Protein AF-A0A3D2U5J0-F1 (afdb_monomer_lite)

Foldseek 3Di:
DDPDDPPPPPPPPPPVVVVVVVVVVVVVVVVVPPPPDDPVNVVVVVVVVVVVVVVVCVVVVHDDDDDDDPQVVQQVVCCVPPVHGD

pLDDT: mean 78.8, std 17.99, range [49.53, 98.12]

Secondary structure (DSSP, 8-state):
----SSSSTTSTTSHHHHHHHHHHHHHHHHHHTS----HHHHHHHHHHHHHHHHHHHHHTTPPPPPPPPHHHHHHHHHHHHHSS--

Sequence (86 aa):
MGTGRLEETGKLFRPAVIMSRCFLLWSLALLVRAPAVRADDIDDLAGRVDRLIEQRLLAETVTAAPVAGDAEFLRRVYLDLGGRIP

Structure (mmCIF, N/CA/C/O backbone):
data_AF-A0A3D2U5J0-F1
#
_entry.id   AF-A0A3D2U5J0-F1
#
loop_
_atom_site.group_PDB
_atom_site.id
_atom_site.type_symbol
_atom_site.label_atom_id
_atom_site.label_alt_id
_atom_site.label_comp_id
_atom_site.label_asym_id
_atom_site.label_entity_id
_atom_site.label_seq_id
_atom_site.pdbx_PDB_ins_code
_atom_site.Cartn_x
_atom_site.Cartn_y
_atom_site.Cartn_z
_atom_site.occupancy
_atom_site.B_iso_or_equiv
_atom_site.auth_seq_id
_atom_site.auth_comp_id
_atom_site.auth_asym_id
_atom_site.auth_atom_id
_atom_site.pdbx_PDB_model_num
ATOM 1 N N . MET A 1 1 ? 60.310 39.056 -42.878 1.00 50.47 1 MET A N 1
ATOM 2 C CA . MET A 1 1 ? 59.467 39.443 -41.725 1.00 50.47 1 MET A CA 1
ATOM 3 C C . MET A 1 1 ? 58.011 39.283 -42.149 1.00 50.47 1 MET A C 1
ATOM 5 O O . MET A 1 1 ? 57.498 40.148 -42.840 1.00 50.47 1 MET A O 1
ATOM 9 N N . GLY A 1 2 ? 57.394 38.123 -41.889 1.00 56.41 2 GLY A N 1
ATOM 10 C CA . GLY A 1 2 ? 56.040 37.843 -42.399 1.00 56.41 2 GLY A CA 1
ATOM 11 C C . GLY A 1 2 ? 55.543 36.393 -42.331 1.00 56.41 2 GLY A C 1
ATOM 12 O O . GLY A 1 2 ? 54.606 36.057 -43.042 1.00 56.41 2 GLY A O 1
ATOM 13 N N . THR A 1 3 ? 56.131 35.526 -41.506 1.00 54.62 3 THR A N 1
ATOM 14 C CA . THR A 1 3 ? 55.736 34.112 -41.358 1.00 54.62 3 THR A CA 1
ATOM 15 C C . THR A 1 3 ? 55.188 33.860 -39.955 1.00 54.62 3 THR A C 1
ATOM 17 O O . THR A 1 3 ? 55.844 33.261 -39.115 1.00 54.62 3 THR A O 1
ATOM 20 N N . GLY A 1 4 ? 53.993 34.380 -39.671 1.00 56.72 4 GLY A N 1
ATOM 21 C CA . GLY A 1 4 ? 53.386 34.240 -38.341 1.00 56.72 4 GLY A CA 1
ATOM 22 C C . GLY A 1 4 ? 51.880 34.482 -38.288 1.00 56.72 4 GLY A C 1
ATOM 23 O O . GLY A 1 4 ? 51.391 34.944 -37.268 1.00 56.72 4 GLY A O 1
ATOM 24 N N . ARG A 1 5 ? 51.137 34.252 -39.383 1.00 56.56 5 ARG A N 1
ATOM 25 C CA . ARG A 1 5 ? 49.686 34.536 -39.420 1.00 56.56 5 ARG A CA 1
ATOM 26 C C . ARG A 1 5 ? 48.787 33.355 -39.807 1.00 56.56 5 ARG A C 1
ATOM 28 O O . ARG A 1 5 ? 47.577 33.492 -39.720 1.00 56.56 5 ARG A O 1
ATOM 35 N N . LEU A 1 6 ? 49.326 32.197 -40.199 1.00 51.53 6 LEU A N 1
ATOM 36 C CA . LEU A 1 6 ? 48.496 31.085 -40.702 1.00 51.53 6 LEU A CA 1
ATOM 37 C C . LEU A 1 6 ? 48.344 29.888 -39.744 1.00 51.53 6 LEU A C 1
ATOM 39 O O . LEU A 1 6 ? 47.722 28.903 -40.119 1.00 51.53 6 LEU A O 1
ATOM 43 N N . GLU A 1 7 ? 48.847 29.959 -38.507 1.00 54.50 7 GLU A N 1
ATOM 44 C CA . GLU A 1 7 ? 48.793 28.822 -37.562 1.00 54.50 7 GLU A CA 1
ATOM 45 C C . GLU A 1 7 ? 47.630 28.877 -36.546 1.00 54.50 7 GLU A C 1
ATOM 47 O O . GLU A 1 7 ? 47.362 27.890 -35.858 1.00 54.50 7 GLU A O 1
ATOM 52 N N . GLU A 1 8 ? 46.905 29.995 -36.430 1.00 54.94 8 GLU A N 1
ATOM 53 C CA . GLU A 1 8 ? 45.919 30.171 -35.347 1.00 54.94 8 GLU A CA 1
ATOM 54 C C . GLU A 1 8 ? 44.486 29.728 -35.682 1.00 54.94 8 GLU A C 1
ATOM 56 O O . GLU A 1 8 ? 43.679 29.502 -34.779 1.00 54.94 8 GLU A O 1
ATOM 61 N N . THR A 1 9 ? 44.141 29.521 -36.952 1.00 53.59 9 THR A N 1
ATOM 62 C CA . THR A 1 9 ? 42.740 29.292 -37.355 1.00 53.59 9 THR A CA 1
ATOM 63 C C . THR A 1 9 ? 42.258 27.843 -37.198 1.00 53.59 9 THR A C 1
ATOM 65 O O . THR A 1 9 ? 41.057 27.589 -37.254 1.00 53.59 9 THR A O 1
ATOM 68 N N . GLY A 1 10 ? 43.152 26.880 -36.935 1.00 53.69 10 GLY A N 1
ATOM 69 C CA . GLY A 1 10 ? 42.809 25.452 -36.812 1.00 53.69 10 GLY A CA 1
ATOM 70 C C . GLY A 1 10 ? 42.444 24.965 -35.401 1.00 53.69 10 GLY A C 1
ATOM 71 O O . GLY A 1 10 ? 41.998 23.827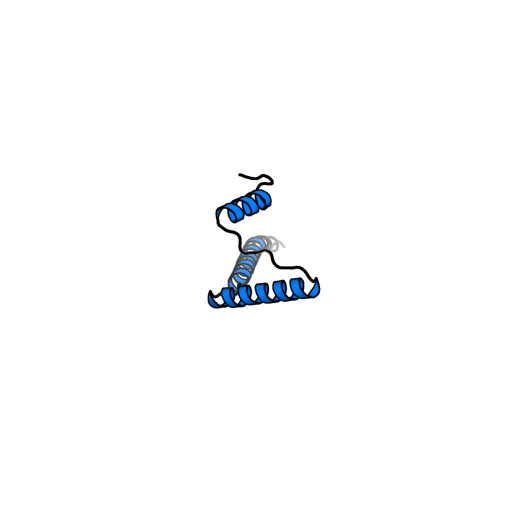 -35.235 1.00 53.69 10 GLY A O 1
ATOM 72 N N . LYS A 1 11 ? 42.640 25.793 -34.364 1.00 53.53 11 LYS A N 1
ATOM 73 C CA . LYS A 1 11 ? 42.470 25.381 -32.954 1.00 53.53 11 LYS A CA 1
ATOM 74 C C . LYS A 1 11 ? 41.110 25.754 -32.360 1.00 53.53 11 LYS A C 1
ATOM 76 O O . LYS A 1 11 ? 40.684 25.124 -31.396 1.00 53.53 11 LYS A O 1
ATOM 81 N N . LEU A 1 12 ? 40.393 26.707 -32.957 1.00 54.06 12 LEU A N 1
ATOM 82 C CA . LEU A 1 12 ? 39.160 27.241 -32.369 1.00 54.06 12 LEU A CA 1
ATOM 83 C C . LEU A 1 12 ? 37.894 26.412 -32.660 1.00 54.06 12 LEU A C 1
ATOM 85 O O . LEU A 1 12 ? 36.897 26.575 -31.967 1.00 54.06 12 LEU A O 1
ATOM 89 N N . PHE A 1 13 ? 37.919 25.497 -33.640 1.00 49.53 13 PHE A N 1
ATOM 90 C CA . PHE A 1 13 ? 36.729 24.728 -34.055 1.00 49.53 13 PHE A CA 1
ATOM 91 C C . PHE A 1 13 ? 36.643 23.302 -33.472 1.00 49.53 13 PHE A C 1
ATOM 93 O O . PHE A 1 13 ? 35.781 22.511 -33.845 1.00 49.53 13 PHE A O 1
ATOM 100 N N . ARG A 1 14 ? 37.525 22.941 -32.531 1.00 53.06 14 ARG A N 1
ATOM 101 C CA . ARG A 1 14 ? 37.510 21.625 -31.861 1.00 53.06 14 ARG A CA 1
ATOM 102 C C . ARG A 1 14 ? 36.761 21.536 -30.512 1.00 53.06 14 ARG A C 1
ATOM 104 O O . ARG A 1 14 ? 36.523 20.400 -30.104 1.00 53.06 14 ARG A O 1
ATOM 111 N N . PRO A 1 15 ? 36.341 22.613 -29.806 1.00 51.75 15 PRO A N 1
ATOM 112 C CA . PRO A 1 15 ? 35.756 22.451 -28.471 1.00 51.75 15 PRO A CA 1
ATOM 113 C C . PRO A 1 15 ? 34.306 21.947 -28.509 1.00 51.75 15 PRO A C 1
ATOM 115 O O . PRO A 1 15 ? 33.909 21.191 -27.630 1.00 51.75 15 PRO A O 1
ATOM 118 N N . ALA A 1 16 ? 33.525 22.283 -29.544 1.00 52.03 16 ALA A N 1
ATOM 119 C CA . ALA A 1 16 ? 32.103 21.928 -29.610 1.00 52.03 16 ALA A CA 1
ATOM 120 C C . ALA A 1 16 ? 31.861 20.411 -29.759 1.00 52.03 16 ALA A C 1
ATOM 122 O O . ALA A 1 16 ? 30.983 19.849 -29.106 1.00 52.03 16 ALA A O 1
ATOM 123 N N . VAL A 1 17 ? 32.677 19.720 -30.564 1.00 52.34 17 VAL A N 1
ATOM 124 C CA . VAL A 1 17 ? 32.558 18.263 -30.768 1.00 52.34 17 VAL A CA 1
ATOM 125 C C . VAL A 1 17 ? 33.081 17.486 -29.556 1.00 52.34 17 VAL A C 1
ATOM 127 O O . VAL A 1 17 ? 32.510 16.462 -29.188 1.00 52.34 17 VAL A O 1
ATOM 130 N N . ILE A 1 18 ? 34.135 17.978 -28.898 1.00 57.81 18 ILE A N 1
ATOM 131 C CA . ILE A 1 18 ? 34.680 17.362 -27.678 1.00 57.81 18 ILE A CA 1
ATOM 132 C C . ILE A 1 18 ? 33.683 17.514 -26.522 1.00 57.81 18 ILE A C 1
ATOM 134 O O . ILE A 1 18 ? 33.413 16.540 -25.824 1.00 57.81 18 ILE A O 1
ATOM 138 N N . MET A 1 19 ? 33.052 18.684 -26.385 1.00 57.31 19 MET A N 1
ATOM 139 C CA . MET A 1 19 ? 32.021 18.931 -25.374 1.00 57.31 19 MET A CA 1
ATOM 140 C C . MET A 1 19 ? 30.781 18.053 -25.594 1.00 57.31 19 MET A C 1
ATOM 142 O O . MET A 1 19 ? 30.275 17.468 -24.643 1.00 57.31 19 MET A O 1
ATOM 146 N N . SER A 1 20 ? 30.346 17.880 -26.849 1.00 63.66 20 SER A N 1
ATOM 147 C CA . SER A 1 20 ? 29.219 17.008 -27.217 1.00 63.66 20 SER A CA 1
ATOM 148 C C . SER A 1 20 ? 29.497 15.525 -26.933 1.00 63.66 20 SER A C 1
ATOM 150 O O . SER A 1 20 ? 28.640 14.822 -26.400 1.00 63.66 20 SER A O 1
ATOM 152 N N . ARG A 1 21 ? 30.725 15.048 -27.185 1.00 65.25 21 ARG A N 1
ATOM 153 C CA . ARG A 1 21 ? 31.136 13.668 -26.870 1.00 65.25 21 ARG A CA 1
ATOM 154 C C . ARG A 1 21 ? 31.278 13.435 -25.371 1.00 65.25 21 ARG A C 1
ATOM 156 O O . ARG A 1 21 ? 30.854 12.390 -24.897 1.00 65.25 21 ARG A O 1
ATOM 163 N N . CYS A 1 22 ? 31.816 14.397 -24.625 1.00 67.44 22 CYS A N 1
ATOM 164 C CA . CYS A 1 22 ? 31.851 14.327 -23.166 1.00 67.44 22 CYS A CA 1
ATOM 165 C C . CYS A 1 22 ? 30.437 14.326 -22.580 1.00 67.44 22 CYS A C 1
ATOM 167 O O . CYS A 1 22 ? 30.171 13.547 -21.675 1.00 67.44 22 CYS A O 1
ATOM 169 N N . PHE A 1 23 ? 29.516 15.121 -23.133 1.00 67.38 23 PHE A N 1
ATOM 170 C CA . PHE A 1 23 ? 28.123 15.153 -22.690 1.00 67.38 23 PHE A CA 1
ATOM 171 C C . PHE A 1 23 ? 27.384 13.845 -23.012 1.00 67.38 23 PHE A C 1
ATOM 173 O O . PHE A 1 23 ? 26.706 13.301 -22.143 1.00 67.38 23 PHE A O 1
ATOM 180 N N . LEU A 1 24 ? 27.587 13.276 -24.209 1.00 70.06 24 LEU A N 1
ATOM 181 C CA . LEU A 1 24 ? 27.053 11.956 -24.562 1.00 70.06 24 LEU A CA 1
ATOM 182 C C . LEU A 1 24 ? 27.628 10.850 -23.670 1.00 70.06 24 LEU A C 1
ATOM 184 O O . LEU A 1 24 ? 26.871 10.028 -23.165 1.00 70.06 24 LEU A O 1
ATOM 188 N N . LEU A 1 25 ? 28.940 10.848 -23.423 1.00 74.00 25 LEU A N 1
ATOM 189 C CA . LEU A 1 25 ? 29.587 9.872 -22.540 1.00 74.00 25 LEU A CA 1
ATOM 190 C C . LEU A 1 25 ? 29.127 10.021 -21.085 1.00 74.00 25 LEU A C 1
ATOM 192 O O . LEU A 1 25 ? 28.953 9.015 -20.405 1.00 74.00 25 LEU A O 1
ATOM 196 N N . TRP A 1 26 ? 28.874 11.246 -20.620 1.00 71.94 26 TRP A N 1
ATOM 197 C CA . TRP A 1 26 ? 28.342 11.500 -19.281 1.00 71.94 26 TRP A CA 1
ATOM 198 C C . TRP A 1 26 ? 26.880 11.053 -19.160 1.00 71.94 26 TRP A C 1
ATOM 200 O O . TRP A 1 26 ? 26.520 10.389 -18.191 1.00 71.94 26 TRP A O 1
ATOM 210 N N . SER A 1 27 ? 26.058 11.310 -20.183 1.00 68.19 27 SER A N 1
ATOM 211 C CA . SER A 1 27 ? 24.677 10.814 -20.243 1.00 68.19 27 SER A CA 1
ATOM 212 C C . SER A 1 27 ? 24.603 9.281 -20.315 1.00 68.19 27 SER A C 1
ATOM 214 O O . SER A 1 27 ? 23.789 8.670 -19.627 1.00 68.19 27 SER A O 1
ATOM 216 N N . LEU A 1 28 ? 25.505 8.642 -21.068 1.00 69.94 28 LEU A N 1
ATOM 217 C CA . LEU A 1 28 ? 25.593 7.186 -21.173 1.00 69.94 28 LEU A CA 1
ATOM 218 C C . LEU A 1 28 ? 26.105 6.557 -19.868 1.00 69.94 28 LEU A C 1
ATOM 220 O O . LEU A 1 28 ? 25.594 5.524 -19.444 1.00 69.94 28 LEU A O 1
ATOM 224 N N . ALA A 1 29 ? 27.063 7.201 -19.195 1.00 72.31 29 ALA A N 1
ATOM 225 C CA . ALA A 1 29 ? 27.530 6.787 -17.874 1.00 72.31 29 ALA A CA 1
ATOM 226 C C . ALA A 1 29 ? 26.432 6.903 -16.801 1.00 72.31 29 ALA A C 1
ATOM 228 O O . ALA A 1 29 ? 26.366 6.052 -15.914 1.00 72.31 29 ALA A O 1
ATOM 229 N N . LEU A 1 30 ? 25.548 7.906 -16.895 1.00 64.06 30 LEU A N 1
ATOM 230 C CA . LEU A 1 30 ? 24.355 7.990 -16.046 1.00 64.06 30 LEU A CA 1
ATOM 231 C C . LEU A 1 30 ? 23.386 6.831 -16.314 1.00 64.06 30 LEU A C 1
ATOM 233 O O . LEU A 1 30 ? 22.848 6.262 -15.368 1.00 64.06 30 LEU A O 1
ATOM 237 N N . LEU A 1 31 ? 23.196 6.452 -17.581 1.00 60.69 31 LEU A N 1
ATOM 238 C CA . LEU A 1 31 ? 22.260 5.390 -17.958 1.00 60.69 31 LEU A CA 1
ATOM 239 C C . LEU A 1 31 ? 22.740 3.993 -17.525 1.00 60.69 31 LEU A C 1
ATOM 241 O O . LEU A 1 31 ? 21.938 3.177 -17.084 1.00 60.69 31 LEU A O 1
ATOM 245 N N . VAL A 1 32 ? 24.052 3.735 -17.572 1.00 62.78 32 VAL A N 1
ATOM 246 C CA . VAL A 1 32 ? 24.668 2.474 -17.099 1.00 62.78 32 VAL A CA 1
ATOM 247 C C . VAL A 1 32 ? 24.575 2.310 -15.576 1.00 62.78 32 VAL A C 1
ATOM 249 O O . VAL A 1 32 ? 24.706 1.204 -15.058 1.00 62.78 32 VAL A O 1
ATOM 252 N N . ARG A 1 33 ? 24.340 3.399 -14.838 1.00 57.28 33 ARG A N 1
ATOM 253 C CA . ARG A 1 33 ? 24.311 3.399 -13.371 1.00 57.28 33 ARG A CA 1
ATOM 254 C C . ARG A 1 33 ? 22.925 3.143 -12.778 1.00 57.28 33 ARG A C 1
ATOM 256 O O . ARG A 1 33 ? 22.800 3.126 -11.555 1.00 57.28 33 ARG A O 1
ATOM 263 N N . ALA A 1 34 ? 21.903 2.939 -13.609 1.00 62.84 34 ALA A N 1
ATOM 264 C CA . ALA A 1 34 ? 20.597 2.525 -13.122 1.00 62.84 34 ALA A CA 1
ATOM 265 C C . ALA A 1 34 ? 20.712 1.111 -12.519 1.00 62.84 34 ALA A C 1
ATOM 267 O O . ALA A 1 34 ? 21.127 0.189 -13.228 1.00 62.84 34 ALA A O 1
ATOM 268 N N . PRO A 1 35 ? 20.392 0.911 -11.227 1.00 65.25 35 PRO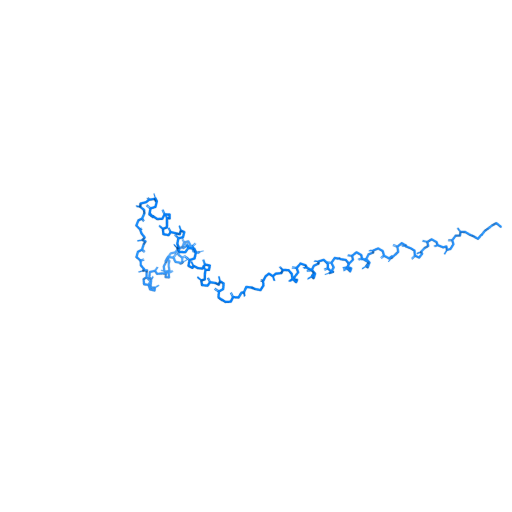 A N 1
ATOM 269 C CA . PRO A 1 35 ? 20.318 -0.433 -10.680 1.00 65.25 35 PRO A CA 1
ATOM 270 C C . PRO A 1 35 ? 19.259 -1.207 -11.468 1.00 65.25 35 PRO A C 1
ATOM 272 O O . PRO A 1 35 ? 18.153 -0.712 -11.689 1.00 65.25 35 PRO A O 1
ATOM 275 N N . ALA A 1 36 ? 19.609 -2.407 -11.924 1.00 67.12 36 ALA A N 1
ATOM 276 C CA . ALA A 1 36 ? 18.636 -3.311 -12.512 1.00 67.12 36 ALA A CA 1
ATOM 277 C C . ALA A 1 36 ? 17.657 -3.720 -11.405 1.00 67.12 36 ALA A C 1
ATOM 279 O O . ALA A 1 36 ? 18.014 -4.531 -10.556 1.00 67.12 36 ALA A O 1
ATOM 280 N N . VAL A 1 37 ? 16.461 -3.124 -11.392 1.00 65.44 37 VAL A N 1
ATOM 281 C CA . VAL A 1 37 ? 15.367 -3.534 -10.504 1.00 65.44 37 VAL A CA 1
ATOM 282 C C . VAL A 1 37 ? 15.014 -4.972 -10.867 1.00 65.44 37 VAL A C 1
ATOM 284 O O . VAL A 1 37 ? 14.561 -5.235 -11.986 1.00 65.44 37 VAL A O 1
ATOM 287 N N . ARG A 1 38 ? 15.286 -5.915 -9.964 1.00 69.00 38 ARG A N 1
ATOM 288 C CA . ARG A 1 38 ? 14.879 -7.311 -10.134 1.00 69.00 38 ARG A CA 1
ATOM 289 C C . ARG A 1 38 ? 13.458 -7.477 -9.611 1.00 69.00 38 ARG A C 1
ATOM 291 O O . ARG A 1 38 ? 13.036 -6.760 -8.715 1.00 69.00 38 ARG A O 1
ATOM 298 N N . ALA A 1 39 ? 12.714 -8.421 -10.182 1.00 63.47 39 ALA A N 1
ATOM 299 C CA . ALA A 1 39 ? 11.342 -8.694 -9.755 1.00 63.47 39 ALA A CA 1
ATOM 300 C C . ALA A 1 39 ? 11.269 -9.084 -8.265 1.00 63.47 39 ALA A C 1
ATOM 302 O O . ALA A 1 39 ? 10.388 -8.593 -7.570 1.00 63.47 39 ALA A O 1
ATOM 303 N N . ASP A 1 40 ? 12.251 -9.848 -7.768 1.00 65.31 40 ASP A N 1
ATOM 304 C CA . ASP A 1 40 ? 12.362 -10.215 -6.346 1.00 65.31 40 ASP A CA 1
ATOM 305 C C . ASP A 1 40 ? 12.485 -8.983 -5.421 1.00 65.31 40 ASP A C 1
ATOM 307 O O . ASP A 1 40 ? 12.021 -9.012 -4.285 1.00 65.31 40 ASP A O 1
ATOM 311 N N . ASP A 1 41 ? 13.030 -7.860 -5.913 1.00 78.56 41 ASP A N 1
ATOM 312 C CA . ASP A 1 41 ? 13.148 -6.622 -5.128 1.00 78.56 41 ASP A CA 1
ATOM 313 C C . ASP A 1 41 ? 11.780 -5.952 -4.887 1.00 78.56 41 ASP A C 1
ATOM 315 O O . ASP A 1 41 ? 11.634 -5.157 -3.955 1.00 78.56 41 ASP A O 1
ATOM 319 N N . ILE A 1 42 ? 10.780 -6.224 -5.736 1.00 86.88 42 ILE A N 1
ATOM 320 C CA . ILE A 1 42 ? 9.470 -5.560 -5.677 1.00 86.88 42 ILE A CA 1
ATOM 321 C C . ILE A 1 42 ? 8.637 -6.111 -4.522 1.00 86.88 42 ILE A C 1
ATOM 323 O O . ILE A 1 42 ? 8.060 -5.320 -3.775 1.00 86.88 42 ILE A O 1
ATOM 327 N N . ASP A 1 43 ? 8.602 -7.431 -4.344 1.00 89.25 43 ASP A N 1
ATOM 328 C CA . ASP A 1 43 ? 7.836 -8.062 -3.263 1.00 89.25 43 ASP A CA 1
ATOM 329 C C . ASP A 1 43 ? 8.428 -7.711 -1.892 1.00 89.25 43 ASP A C 1
ATOM 331 O O . ASP A 1 43 ? 7.702 -7.348 -0.962 1.00 89.25 43 ASP A O 1
ATOM 335 N N . ASP A 1 44 ? 9.759 -7.708 -1.781 1.00 89.94 44 ASP A N 1
ATOM 336 C CA . ASP A 1 44 ? 10.461 -7.285 -0.566 1.00 89.94 44 ASP A CA 1
ATOM 337 C C . ASP A 1 44 ? 10.203 -5.807 -0.238 1.00 89.94 44 ASP A C 1
ATOM 339 O O . ASP A 1 44 ? 10.017 -5.433 0.931 1.00 89.94 44 ASP A O 1
ATOM 343 N N . LEU A 1 45 ? 10.164 -4.953 -1.267 1.00 91.06 45 LEU A N 1
ATOM 344 C CA . LEU A 1 45 ? 9.821 -3.543 -1.124 1.00 91.06 45 LEU A CA 1
ATOM 345 C C . LEU A 1 45 ? 8.364 -3.362 -0.690 1.00 91.06 45 LEU A C 1
ATOM 347 O O . LEU A 1 45 ? 8.115 -2.606 0.252 1.00 91.06 45 LEU A O 1
ATOM 351 N N . ALA A 1 46 ? 7.424 -4.054 -1.332 1.00 93.19 46 ALA A N 1
ATOM 352 C CA . ALA A 1 46 ? 6.007 -4.010 -0.986 1.00 93.19 46 ALA A CA 1
ATOM 353 C C . ALA A 1 46 ? 5.795 -4.446 0.470 1.00 93.19 46 ALA A C 1
ATOM 355 O O . ALA A 1 46 ? 5.256 -3.683 1.272 1.00 93.19 46 ALA A O 1
ATOM 356 N N . GLY A 1 47 ? 6.373 -5.583 0.867 1.00 95.12 47 GLY A N 1
ATOM 357 C CA . GLY A 1 47 ? 6.303 -6.061 2.246 1.00 95.12 47 GLY A CA 1
ATOM 358 C C . GLY A 1 47 ? 6.950 -5.103 3.254 1.00 95.12 47 GLY A C 1
ATOM 359 O O . GLY A 1 47 ? 6.519 -5.016 4.406 1.00 95.12 47 GLY A O 1
ATOM 360 N N . ARG A 1 48 ? 7.978 -4.340 2.857 1.00 95.38 48 ARG A N 1
ATOM 361 C CA . ARG A 1 48 ? 8.533 -3.271 3.702 1.00 95.38 48 ARG A CA 1
ATOM 362 C C . ARG A 1 48 ? 7.557 -2.108 3.865 1.00 95.38 48 ARG A C 1
ATOM 364 O O . ARG A 1 48 ? 7.466 -1.579 4.973 1.00 95.38 48 ARG A O 1
ATOM 371 N N . VAL A 1 49 ? 6.875 -1.699 2.799 1.00 96.25 49 VAL A N 1
ATOM 372 C CA . VAL A 1 49 ? 5.865 -0.633 2.845 1.00 96.25 49 VAL A CA 1
ATOM 373 C C . VAL A 1 49 ? 4.707 -1.043 3.754 1.00 96.25 49 VAL A C 1
ATOM 375 O O . VAL A 1 49 ? 4.368 -0.280 4.658 1.00 96.25 49 VAL A O 1
ATOM 378 N N . ASP A 1 50 ? 4.193 -2.264 3.608 1.00 96.12 50 ASP A N 1
ATOM 379 C CA . ASP A 1 50 ? 3.089 -2.778 4.427 1.00 96.12 50 ASP A CA 1
ATOM 380 C C . ASP A 1 50 ? 3.424 -2.753 5.923 1.00 96.12 50 ASP A C 1
ATOM 382 O O . ASP A 1 50 ? 2.657 -2.223 6.730 1.00 96.12 50 ASP A O 1
ATOM 386 N N . ARG A 1 51 ? 4.626 -3.220 6.298 1.00 97.56 51 ARG A N 1
ATOM 387 C CA . ARG A 1 51 ? 5.101 -3.172 7.693 1.00 97.56 51 ARG A CA 1
ATOM 388 C C . ARG A 1 51 ? 5.144 -1.749 8.250 1.00 97.56 51 ARG A C 1
ATOM 390 O O . ARG A 1 51 ? 4.808 -1.535 9.412 1.00 97.56 51 ARG A O 1
ATOM 397 N N . LEU A 1 52 ? 5.581 -0.775 7.451 1.00 98.12 52 LEU A N 1
ATOM 398 C CA . LEU A 1 52 ? 5.653 0.624 7.886 1.00 98.12 52 LEU A CA 1
ATOM 399 C C . LEU A 1 52 ? 4.259 1.235 8.069 1.00 98.12 52 LEU A C 1
ATOM 401 O O . LEU A 1 52 ? 4.055 2.002 9.012 1.00 98.12 52 LEU A O 1
ATOM 405 N N . ILE A 1 53 ? 3.309 0.894 7.196 1.00 97.12 53 ILE A N 1
ATOM 406 C CA . ILE A 1 53 ? 1.913 1.331 7.312 1.00 97.12 53 ILE A CA 1
ATOM 407 C C . ILE A 1 53 ? 1.290 0.748 8.583 1.00 97.12 53 ILE A C 1
ATOM 409 O O . ILE A 1 53 ? 0.736 1.498 9.384 1.00 97.12 53 ILE A O 1
ATOM 413 N N . GLU A 1 54 ? 1.439 -0.557 8.821 1.00 96.94 54 GLU A N 1
ATOM 414 C CA . GLU A 1 54 ? 0.899 -1.219 10.014 1.00 96.94 54 GLU A CA 1
ATOM 415 C C . GLU A 1 54 ? 1.465 -0.620 11.309 1.00 96.94 54 GLU A C 1
ATOM 417 O O . GLU A 1 54 ? 0.712 -0.287 12.227 1.00 96.94 54 GLU A O 1
ATOM 422 N N . GLN A 1 55 ? 2.780 -0.384 11.362 1.00 97.75 55 GLN A N 1
ATOM 423 C CA . GLN A 1 55 ? 3.421 0.278 12.503 1.00 97.75 55 GLN A CA 1
ATOM 424 C C . GLN A 1 55 ? 2.820 1.657 12.793 1.00 97.75 55 GLN A C 1
ATOM 426 O O . GLN A 1 55 ? 2.636 2.015 13.958 1.00 97.75 55 GLN A O 1
ATOM 431 N N . ARG A 1 56 ? 2.513 2.435 11.750 1.00 97.81 56 ARG A N 1
ATOM 432 C CA . ARG A 1 56 ? 1.910 3.766 11.893 1.00 97.81 56 ARG A CA 1
ATOM 433 C C . ARG A 1 56 ? 0.460 3.698 12.344 1.00 97.81 56 ARG A C 1
ATOM 435 O O . ARG A 1 56 ? 0.100 4.424 13.263 1.00 97.81 56 ARG A O 1
ATOM 442 N N . LEU A 1 57 ? -0.332 2.796 11.771 1.00 98.12 57 LEU A N 1
ATOM 443 C CA . LEU A 1 57 ? -1.716 2.571 12.190 1.00 98.12 57 LEU A CA 1
ATOM 444 C C . LEU A 1 57 ? -1.794 2.219 13.681 1.00 98.12 57 LEU A C 1
ATOM 446 O O . LEU A 1 57 ? -2.584 2.813 14.412 1.00 98.12 57 LEU A O 1
ATOM 450 N N . LEU A 1 58 ? -0.919 1.323 14.151 1.00 97.06 58 LEU A N 1
ATOM 451 C 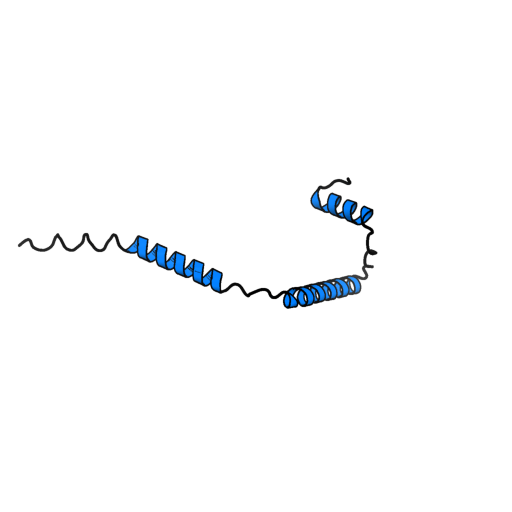CA . LEU A 1 58 ? -0.826 0.963 15.567 1.00 97.06 58 LEU A CA 1
ATOM 452 C C . LEU A 1 58 ? -0.404 2.149 16.441 1.00 97.06 58 LEU A C 1
ATOM 454 O O . LEU A 1 58 ? -1.043 2.414 17.457 1.00 97.06 58 LEU A O 1
ATOM 458 N N . ALA A 1 59 ? 0.647 2.875 16.046 1.00 97.94 59 ALA A N 1
ATOM 459 C CA . ALA A 1 59 ? 1.146 4.025 16.801 1.00 97.94 59 ALA A CA 1
ATOM 460 C C . ALA A 1 59 ? 0.101 5.147 16.926 1.00 97.94 59 ALA A C 1
ATOM 462 O O . ALA A 1 59 ? 0.024 5.814 17.955 1.00 97.94 59 ALA A O 1
ATOM 463 N N . GLU A 1 60 ? -0.714 5.338 15.891 1.00 98.06 60 GLU A N 1
ATOM 464 C CA . GLU A 1 60 ? -1.746 6.375 15.828 1.00 98.06 60 GLU A CA 1
ATOM 465 C C . GLU A 1 60 ? -3.118 5.873 16.314 1.00 98.06 60 GLU A C 1
ATOM 467 O O . GLU A 1 60 ? -4.077 6.639 16.352 1.00 98.06 60 GLU A O 1
ATOM 472 N N . THR A 1 61 ? -3.221 4.607 16.744 1.00 97.25 61 THR A N 1
ATOM 473 C CA . THR A 1 61 ? -4.484 3.964 17.167 1.00 97.25 61 THR A CA 1
ATOM 474 C C . THR A 1 61 ? -5.572 4.043 16.083 1.00 97.25 61 THR A C 1
ATOM 476 O O . THR A 1 61 ? -6.767 4.167 16.359 1.00 97.25 61 THR A O 1
ATOM 479 N N . VAL A 1 62 ? -5.162 3.976 14.818 1.00 97.44 62 VAL A N 1
ATOM 480 C CA . VAL A 1 62 ? -6.054 4.010 13.660 1.00 97.44 62 VAL A CA 1
ATOM 481 C C . VAL A 1 62 ? -6.389 2.581 13.255 1.00 97.44 62 VAL A C 1
ATOM 483 O O . VAL A 1 62 ? -5.512 1.755 13.017 1.00 97.44 62 VAL A O 1
ATOM 486 N N . THR A 1 63 ? -7.683 2.283 13.149 1.00 95.3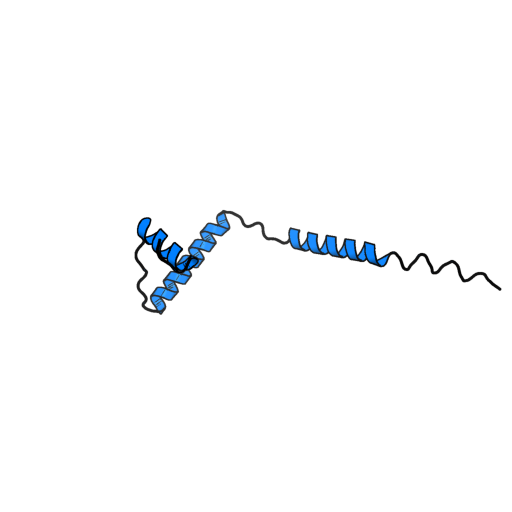1 63 THR A N 1
ATOM 487 C CA . THR A 1 63 ? -8.143 0.994 12.622 1.00 95.31 63 THR A CA 1
ATOM 488 C C . THR A 1 63 ? -8.030 0.996 11.100 1.00 95.31 63 THR A C 1
ATOM 490 O O . THR A 1 63 ? -8.534 1.909 10.445 1.00 95.31 63 THR A O 1
ATOM 493 N N . ALA A 1 64 ? -7.381 -0.026 10.537 1.00 93.62 64 ALA A N 1
ATOM 494 C CA . ALA A 1 64 ? -7.281 -0.197 9.092 1.00 93.62 64 ALA A CA 1
ATOM 495 C C . ALA A 1 64 ? -8.674 -0.288 8.450 1.00 93.62 64 ALA A C 1
ATOM 497 O O . ALA A 1 64 ? -9.584 -0.922 8.989 1.00 93.62 64 ALA A O 1
ATOM 498 N N . ALA A 1 65 ? -8.832 0.321 7.274 1.00 90.75 65 ALA A N 1
ATOM 499 C CA . ALA A 1 65 ? -10.053 0.157 6.500 1.00 90.75 65 ALA A CA 1
ATOM 500 C C . ALA A 1 65 ? -10.199 -1.312 6.053 1.00 90.75 65 ALA A C 1
ATOM 502 O O . ALA A 1 65 ? -9.199 -1.940 5.693 1.00 90.75 65 ALA A O 1
ATOM 503 N N . PRO A 1 66 ? -11.424 -1.865 6.036 1.00 91.69 66 PRO A N 1
ATOM 504 C CA . PRO A 1 66 ? -11.651 -3.196 5.491 1.00 91.69 66 PRO A CA 1
ATOM 505 C C . PRO A 1 66 ? -11.304 -3.237 3.998 1.00 91.69 66 PRO A C 1
ATOM 507 O O . PRO A 1 66 ? -11.357 -2.216 3.304 1.00 91.69 66 PRO A O 1
ATOM 510 N N .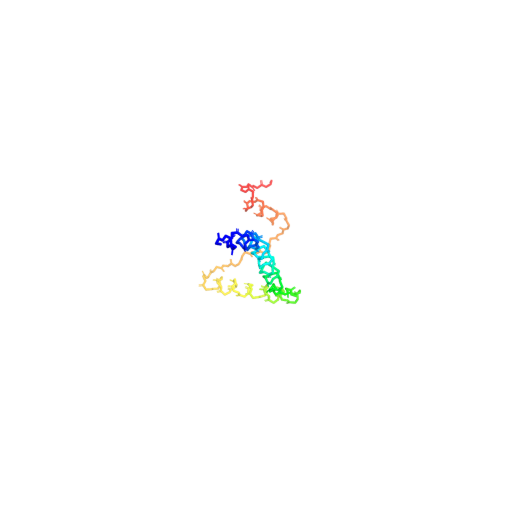 VAL A 1 67 ? -10.985 -4.436 3.505 1.00 93.38 67 VAL A N 1
ATOM 511 C CA . VAL A 1 67 ? -10.754 -4.674 2.076 1.00 93.38 67 VAL A CA 1
ATOM 512 C C . VAL A 1 67 ? -12.020 -4.311 1.306 1.00 93.38 67 VAL A C 1
ATOM 514 O O . VAL A 1 67 ? -13.096 -4.849 1.567 1.00 93.38 67 VAL A O 1
ATOM 517 N N . ALA A 1 68 ? -11.885 -3.376 0.371 1.00 95.94 68 ALA A N 1
ATOM 518 C CA . ALA A 1 68 ? -12.983 -2.952 -0.482 1.00 95.94 68 ALA A CA 1
ATOM 519 C C . ALA A 1 68 ? -13.276 -4.022 -1.542 1.00 95.94 68 ALA A C 1
ATOM 521 O O . ALA A 1 68 ? -12.358 -4.619 -2.103 1.00 95.94 68 ALA A O 1
ATOM 522 N N . GLY A 1 69 ? -14.555 -4.221 -1.856 1.00 97.31 69 GLY A N 1
ATOM 523 C CA . GLY A 1 69 ? -14.948 -4.953 -3.063 1.00 97.31 69 GLY A CA 1
ATOM 524 C C . GLY A 1 69 ? -14.810 -4.086 -4.319 1.00 97.31 69 GLY A C 1
ATOM 525 O O . GLY A 1 69 ? -14.732 -2.861 -4.223 1.00 97.31 69 GLY A O 1
ATOM 526 N N . ASP A 1 70 ? -14.861 -4.698 -5.501 1.00 96.81 70 ASP A N 1
ATOM 527 C CA . ASP A 1 70 ? -14.598 -4.036 -6.792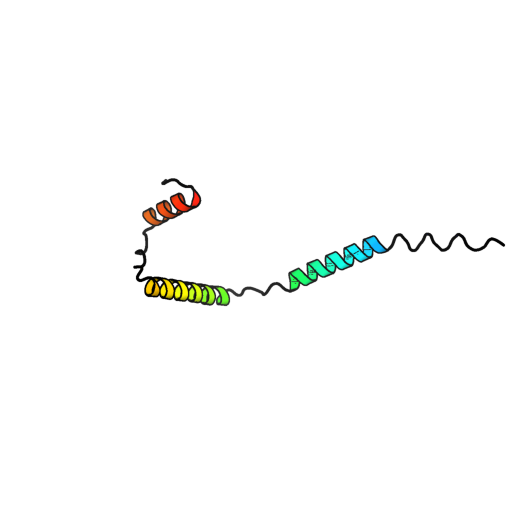 1.00 96.81 70 ASP A CA 1
ATOM 528 C C . ASP A 1 70 ? -15.397 -2.738 -7.003 1.00 96.81 70 ASP A C 1
ATOM 530 O O . ASP A 1 70 ? -14.840 -1.697 -7.351 1.00 96.81 70 ASP A O 1
ATOM 534 N N . ALA A 1 71 ? -16.708 -2.763 -6.741 1.00 95.81 71 ALA A N 1
ATOM 535 C CA . ALA A 1 71 ? -17.572 -1.593 -6.916 1.00 95.81 71 ALA A CA 1
ATOM 536 C C . ALA A 1 71 ? -17.249 -0.453 -5.933 1.00 95.81 71 ALA A C 1
ATOM 538 O O . ALA A 1 71 ? -17.454 0.723 -6.234 1.00 95.81 71 ALA A O 1
ATOM 539 N N . GLU A 1 72 ? -16.778 -0.775 -4.731 1.00 95.81 72 GLU A N 1
ATOM 540 C CA . GLU A 1 72 ? -16.335 0.232 -3.769 1.00 95.81 72 GLU A CA 1
ATOM 541 C C . GLU A 1 72 ? -14.947 0.762 -4.128 1.00 95.81 72 GLU A C 1
ATOM 543 O O . GLU A 1 72 ? -14.738 1.975 -4.109 1.00 95.81 72 GLU A O 1
ATOM 548 N N . PHE A 1 73 ? -14.037 -0.127 -4.524 1.00 95.38 73 PHE A N 1
ATOM 549 C CA . PHE A 1 73 ? -12.700 0.225 -4.978 1.00 95.38 73 PHE A CA 1
ATOM 550 C C . PHE A 1 73 ? -12.752 1.218 -6.142 1.00 95.38 73 PHE A C 1
ATOM 552 O O . PHE A 1 73 ? -12.154 2.290 -6.060 1.00 95.38 73 PHE A O 1
ATOM 559 N N . LEU A 1 74 ? -13.547 0.927 -7.178 1.00 96.25 74 LEU A N 1
ATOM 560 C CA . LEU A 1 74 ? -13.699 1.823 -8.325 1.00 96.25 74 LEU A CA 1
ATOM 561 C C . LEU A 1 74 ? -14.251 3.192 -7.924 1.00 96.25 74 LEU A C 1
ATOM 563 O O . LEU A 1 74 ? -13.775 4.204 -8.428 1.00 96.25 74 LEU A O 1
ATOM 567 N N . ARG A 1 75 ? -15.209 3.252 -6.989 1.00 96.19 75 ARG A N 1
ATOM 568 C CA . ARG A 1 75 ? -15.734 4.535 -6.497 1.00 96.19 75 ARG A CA 1
ATOM 569 C C . ARG A 1 75 ? -14.670 5.352 -5.767 1.00 96.19 75 ARG A C 1
ATOM 571 O O . ARG A 1 75 ? -14.585 6.551 -6.017 1.00 96.19 75 ARG A O 1
ATOM 578 N N . ARG A 1 76 ? -13.863 4.722 -4.904 1.00 95.94 76 ARG A N 1
ATOM 579 C CA . ARG A 1 76 ? -12.774 5.395 -4.170 1.00 95.94 76 ARG A CA 1
ATOM 580 C C . ARG A 1 76 ? -11.704 5.918 -5.125 1.00 95.94 76 ARG A C 1
ATOM 582 O O . ARG A 1 76 ? -11.421 7.107 -5.113 1.00 95.94 76 ARG A O 1
ATOM 589 N N . VAL A 1 77 ? -11.220 5.072 -6.034 1.00 95.94 77 VAL A N 1
ATOM 590 C CA . VAL A 1 77 ? -10.221 5.465 -7.041 1.00 95.94 77 VAL A CA 1
ATOM 591 C C . VAL A 1 77 ? -10.737 6.600 -7.925 1.00 95.94 77 VAL A C 1
ATOM 593 O O . VAL A 1 77 ? -10.001 7.535 -8.229 1.00 95.94 77 VAL A O 1
ATOM 596 N N . TYR A 1 78 ? -12.008 6.550 -8.331 1.00 97.44 78 TYR A N 1
ATOM 597 C CA . TYR A 1 78 ? -12.589 7.602 -9.160 1.00 97.44 78 TYR A CA 1
ATOM 598 C C . TYR A 1 78 ? -12.716 8.933 -8.417 1.00 97.44 78 TYR A C 1
ATOM 600 O O . TYR A 1 78 ? -12.435 9.982 -8.997 1.00 97.44 78 TYR A O 1
ATOM 608 N N . LEU A 1 79 ? -13.073 8.892 -7.132 1.00 96.62 79 LEU A N 1
ATOM 609 C CA . LEU A 1 79 ? -13.096 10.078 -6.285 1.00 96.62 79 LEU A CA 1
ATOM 610 C C . LEU A 1 79 ? -11.686 10.647 -6.084 1.00 96.62 79 LEU A C 1
ATOM 612 O O . LEU A 1 79 ? -11.502 11.850 -6.249 1.00 96.62 79 LEU A O 1
ATOM 616 N N . ASP A 1 80 ? -10.701 9.795 -5.802 1.00 95.75 80 ASP A N 1
ATOM 617 C CA . ASP A 1 80 ? -9.322 10.210 -5.527 1.00 95.75 80 ASP A CA 1
ATOM 618 C C . ASP A 1 80 ? -8.632 10.805 -6.763 1.00 95.75 80 ASP A C 1
ATOM 620 O O . ASP A 1 80 ? -7.909 11.796 -6.662 1.00 95.75 80 ASP A O 1
ATOM 624 N N . LEU A 1 81 ? -8.863 10.225 -7.946 1.00 97.19 81 LEU A N 1
ATOM 625 C CA . LEU A 1 81 ? -8.228 10.668 -9.193 1.00 97.19 81 LEU A CA 1
ATOM 626 C C . LEU A 1 81 ? -9.038 11.735 -9.939 1.00 97.19 81 LEU A C 1
ATOM 628 O O . LEU A 1 81 ? -8.468 12.618 -10.577 1.00 97.19 81 LEU A O 1
ATOM 632 N N . GLY A 1 82 ? -10.365 11.621 -9.918 1.00 95.31 82 GLY A N 1
ATOM 633 C CA . GLY A 1 82 ? -11.284 12.425 -10.726 1.00 95.31 82 GLY A CA 1
ATOM 634 C C . GLY A 1 82 ? -12.106 13.446 -9.940 1.00 95.31 82 GLY A C 1
ATOM 635 O O . GLY A 1 82 ? -12.793 14.258 -10.559 1.00 95.31 82 GLY A O 1
ATOM 636 N N . GLY A 1 83 ? -12.077 13.413 -8.604 1.00 96.12 83 GLY A N 1
ATOM 637 C CA . GLY A 1 83 ? -12.803 14.351 -7.740 1.00 96.12 83 GLY A CA 1
ATOM 638 C C . GLY A 1 83 ? -14.328 14.191 -7.747 1.00 96.12 83 GLY A C 1
ATOM 639 O O . GLY A 1 83 ? -15.040 15.057 -7.242 1.00 96.12 83 GLY A O 1
ATOM 640 N N . ARG A 1 84 ? -14.854 13.109 -8.329 1.00 94.06 84 ARG A N 1
ATOM 641 C CA . ARG A 1 84 ? -16.290 12.793 -8.378 1.00 94.06 84 ARG A CA 1
ATOM 642 C C . ARG A 1 84 ? -16.507 11.289 -8.244 1.00 94.06 84 ARG A C 1
ATOM 644 O O . ARG A 1 84 ? -15.572 10.525 -8.416 1.00 94.06 84 ARG A O 1
ATOM 651 N N . ILE A 1 85 ? -17.732 10.865 -7.946 1.00 91.06 85 ILE A N 1
ATOM 652 C CA . ILE A 1 85 ? -18.126 9.445 -7.931 1.00 91.06 85 ILE A CA 1
ATOM 653 C C . ILE A 1 85 ? -18.645 9.068 -9.342 1.00 91.06 85 ILE A C 1
ATOM 655 O O . ILE A 1 85 ? -19.199 9.952 -10.006 1.00 91.06 85 ILE A O 1
ATOM 659 N N . PRO A 1 86 ? -18.409 7.833 -9.841 1.00 86.69 86 PRO A N 1
ATOM 660 C CA . PRO A 1 86 ? -18.906 7.373 -11.139 1.00 86.69 86 PRO A CA 1
ATOM 661 C C . PRO A 1 86 ? -20.432 7.341 -11.213 1.00 86.69 86 PRO A C 1
ATOM 663 O O . PRO A 1 86 ? -21.067 7.024 -10.179 1.00 86.69 86 PRO A O 1
#

Radius of gyration: 29.89 Å; chains: 1; bounding box: 78×50×60 Å